Protein AF-A0A1I4AYA2-F1 (afdb_monomer_lite)

Sequence (158 aa):
MMLMQFDNVRLIIKPHTRDYLQKPHKSILKQLCSPRFEVADDSAHSGALIAKADVIIDIATSVAFEAVKRGIPVLSADYLHAGYSTIAHYVPETAMRCRDDIYHAVCSFTKNRYQQFYNAQHRAEFNRHMLDVPDGYVLERYVSLLAAEVQDKKQLAA

pLDDT: mean 88.14, std 11.56, range [52.28, 98.38]

Foldseek 3Di:
DQLVVQPPAADEAEDDLDCVVCVVVVVVLVVPPDPSYYYDDPPDDLLNVLVPDLEAEDAQDPSCLVNLVVQRHYQHAPCVDPDDHPLCVLWVLNYDNDPVSVSVVSVVCSVPSPDRRTDPRSSVVSCPPPPQVVHVCPVVVVVVVVVVVVVVVVVVVD

InterPro domains:
  IPR043148 CDP-glycerol glycerophosphotransferase, C-terminal domain [G3DSA:3.40.50.12580] (2-129)

Radius of gyration: 19.99 Å; chains: 1; bounding box: 56×38×55 Å

Structure (mmCIF, N/CA/C/O backbone):
data_AF-A0A1I4AYA2-F1
#
_entry.id   AF-A0A1I4AYA2-F1
#
loop_
_atom_site.group_PDB
_atom_site.id
_atom_site.type_symbol
_atom_site.label_atom_id
_atom_site.label_alt_id
_atom_site.label_comp_id
_atom_site.label_asym_id
_atom_site.label_entity_id
_atom_site.label_seq_id
_atom_site.pdbx_PDB_ins_code
_atom_site.Cartn_x
_atom_site.Cartn_y
_atom_site.Cartn_z
_atom_site.occupancy
_atom_site.B_iso_or_equiv
_atom_site.auth_seq_id
_atom_site.auth_comp_id
_atom_site.auth_asym_id
_atom_site.auth_atom_id
_atom_site.pdbx_PDB_model_num
ATOM 1 N N . MET A 1 1 ? -8.965 6.653 20.102 1.00 62.62 1 MET A N 1
ATOM 2 C CA . MET A 1 1 ? -7.905 6.092 19.233 1.00 62.62 1 MET A CA 1
ATOM 3 C C . MET A 1 1 ? -8.351 4.701 18.773 1.00 62.62 1 MET A C 1
ATOM 5 O O . MET A 1 1 ? -8.141 3.725 19.475 1.00 62.62 1 MET A O 1
ATOM 9 N N . MET A 1 2 ? -9.079 4.618 17.654 1.00 82.56 2 MET A N 1
ATOM 10 C CA . MET A 1 2 ? -9.889 3.441 17.294 1.00 82.56 2 MET A CA 1
ATOM 11 C C . MET A 1 2 ? -9.066 2.191 16.952 1.00 82.56 2 MET A C 1
ATOM 13 O O . MET A 1 2 ? -9.400 1.112 17.411 1.00 82.56 2 MET A O 1
ATOM 17 N N . LEU A 1 3 ? -7.971 2.310 16.201 1.00 86.12 3 LEU A N 1
ATOM 18 C CA . LEU A 1 3 ? -7.156 1.141 15.827 1.00 86.12 3 LEU A CA 1
ATOM 19 C C . LEU A 1 3 ? -6.337 0.569 16.988 1.00 86.12 3 LEU A C 1
ATOM 21 O O . LEU A 1 3 ? -5.765 -0.506 16.876 1.00 86.12 3 LEU A O 1
ATOM 25 N N . MET A 1 4 ? -6.283 1.276 18.115 1.00 85.31 4 MET A N 1
ATOM 26 C CA . MET A 1 4 ? -5.382 0.935 19.218 1.00 85.31 4 MET A CA 1
ATOM 27 C C . MET A 1 4 ? -6.031 0.130 20.328 1.00 85.31 4 MET A C 1
ATOM 29 O O . MET A 1 4 ? -5.349 -0.267 21.270 1.00 85.31 4 MET A O 1
ATOM 33 N N . GLN A 1 5 ? -7.318 -0.172 20.157 1.00 88.69 5 GLN A N 1
ATOM 34 C CA . GLN A 1 5 ? -8.027 -1.186 20.928 1.00 88.69 5 GLN A CA 1
ATOM 35 C C . GLN A 1 5 ? -7.606 -2.617 20.553 1.00 88.69 5 GLN A C 1
ATOM 37 O O . GLN A 1 5 ? -7.880 -3.542 21.306 1.00 88.69 5 GLN A O 1
ATOM 42 N N . PHE A 1 6 ? -6.964 -2.815 19.395 1.00 91.69 6 PHE A N 1
ATOM 43 C CA . PHE A 1 6 ? -6.454 -4.123 18.997 1.00 91.69 6 PHE A CA 1
ATOM 44 C C . PHE A 1 6 ? -5.076 -4.343 19.604 1.00 91.69 6 PHE A C 1
ATOM 46 O O . PHE A 1 6 ? -4.124 -3.625 19.283 1.00 91.69 6 PHE A O 1
ATOM 53 N N . ASP A 1 7 ? -4.958 -5.342 20.478 1.00 89.88 7 ASP A N 1
ATOM 54 C CA . ASP A 1 7 ? -3.729 -5.503 21.246 1.00 89.88 7 ASP A CA 1
ATOM 55 C C . ASP A 1 7 ? -2.524 -5.971 20.430 1.00 89.88 7 ASP A C 1
ATOM 57 O O . ASP A 1 7 ? -1.378 -5.685 20.780 1.00 89.88 7 ASP A O 1
ATOM 61 N N . ASN A 1 8 ? -2.805 -6.627 19.309 1.00 91.12 8 ASN A N 1
ATOM 62 C CA . ASN A 1 8 ? -1.848 -7.150 18.347 1.00 91.12 8 ASN A CA 1
ATOM 63 C C . ASN A 1 8 ? -1.576 -6.203 17.164 1.00 91.12 8 ASN A C 1
ATOM 65 O O . ASN A 1 8 ? -0.942 -6.619 16.198 1.00 91.12 8 ASN A O 1
ATOM 69 N N . VAL A 1 9 ? -2.036 -4.947 17.215 1.00 94.00 9 VAL A N 1
ATOM 70 C CA . VAL A 1 9 ? -1.795 -3.956 16.155 1.00 94.00 9 VAL A CA 1
ATOM 71 C C . VAL A 1 9 ? -0.760 -2.937 16.609 1.00 94.00 9 VAL A C 1
ATOM 73 O O . VAL A 1 9 ? -0.924 -2.289 17.643 1.00 94.00 9 VAL A O 1
ATOM 76 N N . ARG A 1 10 ? 0.278 -2.746 15.790 1.00 94.12 10 ARG A N 1
ATOM 77 C CA . ARG A 1 10 ? 1.207 -1.614 15.878 1.00 94.12 10 ARG A CA 1
ATOM 78 C C . ARG A 1 10 ? 0.903 -0.631 14.752 1.00 94.12 10 ARG A C 1
ATOM 80 O O . ARG A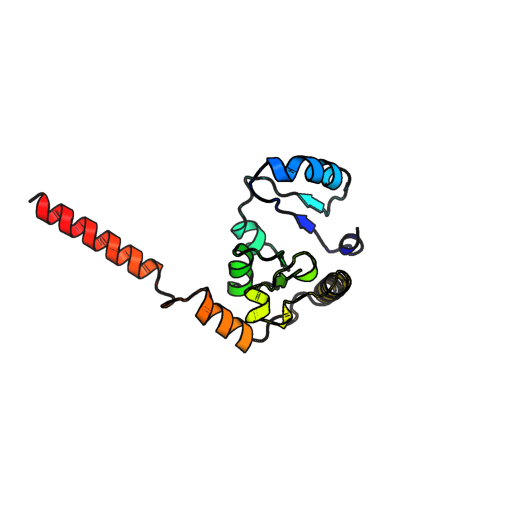 1 10 ? 0.881 -1.019 13.589 1.00 94.12 10 ARG A O 1
ATOM 87 N N . LEU A 1 11 ? 0.683 0.634 15.096 1.00 93.31 11 LEU A N 1
ATOM 88 C CA . LEU A 1 11 ? 0.416 1.714 14.151 1.00 93.31 11 LEU A CA 1
ATOM 89 C C . LEU A 1 11 ? 1.665 2.578 13.978 1.00 93.31 11 LEU A C 1
ATOM 91 O O . LEU A 1 11 ? 2.144 3.177 14.940 1.00 93.31 11 LEU A O 1
ATOM 95 N N . ILE A 1 12 ? 2.149 2.677 12.741 1.00 92.69 12 ILE A N 1
ATOM 96 C CA . ILE A 1 12 ? 3.250 3.565 12.363 1.00 92.69 12 ILE A CA 1
ATOM 97 C C . ILE A 1 12 ? 2.696 4.635 11.423 1.00 92.69 12 ILE A C 1
ATOM 99 O O . ILE A 1 12 ? 2.147 4.313 10.372 1.00 92.69 12 ILE A O 1
ATOM 103 N N . ILE A 1 13 ? 2.844 5.909 11.787 1.00 89.94 13 ILE A N 1
ATOM 104 C CA . ILE A 1 13 ? 2.497 7.043 10.924 1.00 89.94 13 ILE A CA 1
ATOM 105 C C . ILE A 1 13 ? 3.779 7.607 10.327 1.00 89.94 13 ILE A C 1
ATOM 107 O O . ILE A 1 13 ? 4.646 8.079 11.060 1.00 89.94 13 ILE A O 1
ATOM 111 N N . LYS A 1 14 ? 3.883 7.620 8.995 1.00 87.94 14 LYS A N 1
ATOM 112 C CA . LYS A 1 14 ? 4.931 8.367 8.296 1.00 87.94 14 LYS A CA 1
ATOM 113 C C . LYS A 1 14 ? 4.396 9.749 7.895 1.00 87.94 14 LYS A C 1
ATOM 115 O O . LYS A 1 14 ? 3.522 9.815 7.032 1.00 87.94 14 LYS A O 1
ATOM 120 N N . PRO A 1 15 ? 4.879 10.848 8.498 1.00 80.75 15 PRO A N 1
ATOM 121 C CA . PRO A 1 15 ? 4.441 12.188 8.126 1.00 80.75 15 PRO A CA 1
ATOM 122 C C . PRO A 1 15 ? 4.951 12.580 6.730 1.00 80.75 15 PRO A C 1
ATOM 124 O O . PRO A 1 15 ? 5.949 12.057 6.233 1.00 80.75 15 PRO A O 1
ATOM 127 N N . HIS A 1 16 ? 4.270 13.540 6.102 1.00 75.81 16 HIS A N 1
ATOM 128 C CA . HIS A 1 16 ? 4.717 14.138 4.843 1.00 75.81 16 HIS A CA 1
ATOM 129 C C . HIS A 1 16 ? 6.070 14.833 5.040 1.00 75.81 16 HIS A C 1
ATOM 131 O O . HIS A 1 16 ? 6.221 15.582 5.997 1.00 75.81 16 HIS A O 1
ATOM 137 N N . THR A 1 17 ? 7.011 14.700 4.104 1.00 66.81 17 THR A N 1
ATOM 138 C CA . THR A 1 17 ? 8.408 15.200 4.168 1.00 66.81 17 THR A CA 1
ATOM 139 C C . THR A 1 17 ? 8.586 16.725 4.293 1.00 66.81 17 THR A C 1
ATOM 141 O O . THR A 1 17 ? 9.704 17.223 4.237 1.00 66.81 17 THR A O 1
ATOM 144 N N . ARG A 1 18 ? 7.502 17.502 4.429 1.00 65.94 18 ARG A N 1
ATOM 145 C CA . ARG A 1 18 ? 7.537 18.971 4.509 1.00 65.94 18 ARG A CA 1
ATOM 146 C C . ARG A 1 18 ? 7.165 19.429 5.917 1.00 65.94 18 ARG A C 1
ATOM 148 O O . ARG A 1 18 ? 5.994 19.406 6.293 1.00 65.94 18 ARG A O 1
ATOM 155 N N . ASP A 1 19 ? 8.164 19.893 6.660 1.00 58.78 19 ASP A N 1
ATOM 156 C CA . ASP A 1 19 ? 8.103 20.213 8.095 1.00 58.78 19 ASP A CA 1
ATOM 157 C C . ASP A 1 19 ? 7.006 21.199 8.528 1.00 58.78 19 ASP A C 1
ATOM 159 O O . ASP A 1 19 ? 6.486 21.101 9.643 1.00 58.78 19 ASP A O 1
ATOM 163 N N . TYR A 1 20 ? 6.617 22.155 7.677 1.00 54.50 20 TYR A N 1
ATOM 164 C CA . TYR A 1 20 ? 5.631 23.180 8.051 1.00 54.50 20 TYR A CA 1
ATOM 165 C C . TYR A 1 20 ? 4.212 22.619 8.233 1.00 54.50 20 TYR A C 1
ATOM 167 O O . TYR A 1 20 ? 3.434 23.178 9.001 1.00 54.50 20 TYR A O 1
ATOM 175 N N . LEU A 1 21 ? 3.898 21.482 7.602 1.00 52.28 21 LEU A N 1
ATOM 176 C CA . LEU A 1 21 ? 2.641 20.751 7.801 1.00 52.28 21 LEU A CA 1
ATOM 177 C C . LEU A 1 21 ? 2.699 19.807 9.013 1.00 52.28 21 LEU A C 1
ATOM 179 O O . LEU A 1 21 ? 1.687 19.224 9.380 1.00 52.28 21 LEU A O 1
ATOM 183 N N . GLN A 1 22 ? 3.863 19.639 9.652 1.00 58.06 22 GLN A N 1
ATOM 184 C CA . GLN A 1 22 ? 4.057 18.646 10.712 1.00 58.06 22 GLN A CA 1
ATOM 185 C C . GLN A 1 22 ? 3.916 19.212 12.134 1.00 58.06 22 GLN A C 1
ATOM 187 O O . GLN A 1 22 ? 3.557 18.470 13.049 1.00 58.06 22 GLN A O 1
ATOM 192 N N . LYS A 1 23 ? 4.201 20.504 12.361 1.00 57.38 23 LYS A N 1
ATOM 193 C CA . LYS A 1 23 ? 4.313 21.083 13.720 1.00 57.38 23 LYS A CA 1
ATOM 194 C C . LYS A 1 23 ? 3.057 20.920 14.601 1.00 57.38 23 LYS A C 1
ATOM 196 O O . LYS A 1 23 ? 3.214 20.415 15.714 1.00 57.38 23 LYS A O 1
ATOM 201 N N . PRO A 1 24 ? 1.836 21.278 14.155 1.00 56.47 24 PRO A N 1
ATOM 202 C CA . PRO A 1 24 ? 0.632 21.107 14.975 1.00 56.47 24 PRO A CA 1
ATOM 203 C C . PRO A 1 24 ? 0.191 19.639 15.112 1.00 56.47 24 PRO A C 1
ATOM 205 O O . PRO A 1 24 ? -0.462 19.281 16.086 1.00 56.47 24 PRO A O 1
ATOM 208 N N . HIS A 1 25 ? 0.581 18.761 14.184 1.00 63.16 25 HIS A N 1
ATOM 209 C CA . HIS A 1 25 ? 0.223 17.341 14.233 1.00 63.16 25 HIS A CA 1
ATOM 210 C C . HIS A 1 25 ? 1.171 16.534 15.125 1.00 63.16 25 HIS A C 1
ATOM 212 O O . HIS A 1 25 ? 0.722 15.669 15.872 1.00 63.16 25 HIS A O 1
ATOM 218 N N . LYS A 1 26 ? 2.474 16.848 15.134 1.00 64.06 26 LYS A N 1
ATOM 219 C CA . LYS A 1 26 ? 3.457 16.180 16.001 1.00 64.06 26 LYS A CA 1
ATOM 220 C C . LYS A 1 26 ? 3.132 16.359 17.489 1.00 64.06 26 LYS A C 1
ATOM 222 O O . LYS A 1 26 ? 3.389 15.438 18.252 1.00 64.06 26 LYS A O 1
ATOM 227 N N . SER A 1 27 ? 2.566 17.489 17.923 1.00 65.31 27 SER A N 1
ATOM 228 C CA . SER A 1 27 ? 2.179 17.689 19.332 1.00 65.31 27 SER A CA 1
ATOM 229 C C . SER A 1 27 ? 0.990 16.816 19.742 1.00 65.31 27 SER A C 1
ATOM 231 O O . SER A 1 27 ? 1.053 16.181 20.791 1.00 65.31 27 SER A O 1
ATOM 233 N N . ILE A 1 28 ? -0.043 16.717 18.899 1.00 70.75 28 ILE A N 1
ATOM 234 C CA . ILE A 1 28 ? -1.209 15.846 19.126 1.00 70.75 28 ILE A CA 1
ATOM 235 C C . ILE A 1 28 ? -0.783 14.374 19.114 1.00 70.75 28 ILE A C 1
ATOM 237 O O . ILE A 1 28 ? -1.169 13.604 19.988 1.00 70.75 28 ILE A O 1
ATOM 241 N N . LEU A 1 29 ? 0.063 13.979 18.160 1.00 70.94 29 LEU A N 1
ATOM 242 C CA . LEU A 1 29 ? 0.551 12.603 18.071 1.00 70.94 29 LEU A CA 1
ATOM 243 C C . LEU A 1 29 ? 1.497 12.245 19.229 1.00 70.94 29 LEU A C 1
ATOM 245 O O . LEU A 1 29 ? 1.474 11.111 19.688 1.00 70.94 29 LEU A O 1
ATOM 249 N N . LYS A 1 30 ? 2.271 13.199 19.767 1.00 66.19 30 LYS A N 1
ATOM 250 C CA . LYS A 1 30 ? 3.100 12.990 20.972 1.00 66.19 30 LYS A CA 1
ATOM 251 C C . LYS A 1 30 ? 2.286 12.746 22.244 1.00 66.19 30 LYS A C 1
ATOM 253 O O . LYS A 1 30 ? 2.817 12.157 23.176 1.00 66.19 30 LYS A O 1
ATOM 258 N N . GLN A 1 31 ? 1.025 13.181 22.297 1.00 70.00 31 GLN A N 1
ATOM 259 C CA . GLN A 1 31 ? 0.131 12.874 23.423 1.00 70.00 31 GLN A CA 1
ATOM 260 C C . GLN A 1 31 ? -0.339 11.411 23.406 1.00 70.00 31 GLN A C 1
ATOM 262 O O . GLN A 1 31 ? -0.846 10.912 24.410 1.00 70.00 31 GLN A O 1
ATOM 267 N N . LEU A 1 32 ? -0.162 10.701 22.286 1.00 74.12 32 LEU A N 1
ATOM 268 C CA . LEU A 1 32 ? -0.460 9.278 22.175 1.00 74.12 32 LEU A CA 1
ATOM 269 C C . LEU A 1 32 ? 0.697 8.466 22.776 1.00 74.12 32 LEU A C 1
ATOM 271 O O . LEU A 1 32 ? 1.569 7.965 22.071 1.00 74.12 32 LEU A O 1
ATOM 275 N N . CYS A 1 33 ? 0.701 8.328 24.101 1.00 68.25 33 CYS A N 1
ATOM 276 C CA . CYS A 1 33 ? 1.659 7.493 24.824 1.00 68.25 33 CYS A CA 1
ATOM 277 C C . CYS A 1 33 ? 1.243 6.014 24.754 1.00 68.25 33 CYS A C 1
ATOM 279 O O . CYS A 1 33 ? 0.620 5.490 25.676 1.00 68.25 33 CYS A O 1
ATOM 281 N N . SER A 1 34 ? 1.568 5.334 23.654 1.00 83.44 34 SER A N 1
ATOM 282 C CA . SER A 1 34 ? 1.400 3.881 23.526 1.00 83.44 34 SER A CA 1
ATOM 283 C C . SER A 1 34 ? 2.657 3.248 22.931 1.00 83.44 34 SER A C 1
ATOM 285 O O . SER A 1 34 ? 3.135 3.738 21.911 1.00 83.44 34 SER A O 1
ATOM 287 N N . PRO A 1 35 ? 3.163 2.124 23.476 1.00 86.00 35 PRO A N 1
ATOM 288 C CA . PRO A 1 35 ? 4.292 1.401 22.879 1.00 86.00 35 PRO A CA 1
ATOM 289 C C . PRO A 1 35 ? 3.955 0.792 21.508 1.00 86.00 35 PRO A C 1
ATOM 291 O O . PRO A 1 35 ? 4.842 0.341 20.789 1.00 86.00 35 PRO A O 1
ATOM 294 N N . ARG A 1 36 ? 2.669 0.763 21.138 1.00 90.50 36 ARG A N 1
ATOM 295 C CA . ARG A 1 36 ? 2.178 0.265 19.850 1.00 90.50 36 ARG A CA 1
ATOM 296 C C . ARG A 1 36 ? 1.945 1.379 18.830 1.00 90.50 36 ARG A C 1
ATOM 298 O O . ARG A 1 36 ? 1.436 1.106 17.748 1.00 90.50 36 ARG A O 1
ATOM 305 N N . PHE A 1 37 ? 2.285 2.616 19.171 1.00 89.50 37 PHE A N 1
ATOM 306 C CA . PHE A 1 37 ? 2.159 3.768 18.296 1.00 89.50 37 PHE A CA 1
ATOM 307 C C . PHE A 1 37 ? 3.526 4.400 18.064 1.00 89.50 37 PHE A C 1
ATOM 309 O O . PHE A 1 37 ? 4.281 4.637 19.002 1.00 89.50 37 PHE A O 1
ATOM 316 N N . GLU A 1 38 ? 3.828 4.698 16.809 1.00 87.94 38 GLU A N 1
ATOM 317 C CA . GLU A 1 38 ? 5.075 5.339 16.421 1.00 87.94 38 GLU A CA 1
ATOM 318 C C . GLU A 1 38 ? 4.818 6.353 15.309 1.00 87.94 38 GLU A C 1
ATOM 320 O O . GLU A 1 38 ? 4.057 6.102 14.373 1.00 87.94 38 GLU A O 1
ATOM 325 N N . VAL A 1 39 ? 5.488 7.499 15.392 1.00 86.94 39 VAL A N 1
ATOM 326 C CA . VAL A 1 39 ? 5.629 8.412 14.258 1.00 86.94 39 VAL A CA 1
ATOM 327 C C . VAL A 1 39 ? 7.020 8.189 13.692 1.00 86.94 39 VAL A C 1
ATOM 329 O O . VAL A 1 39 ? 8.003 8.477 14.373 1.00 86.94 39 VAL A O 1
ATOM 332 N N . ALA A 1 40 ? 7.092 7.660 12.473 1.00 87.88 40 ALA A N 1
ATOM 333 C CA . ALA A 1 40 ? 8.361 7.416 11.807 1.00 87.88 40 ALA A CA 1
ATOM 334 C C . ALA A 1 40 ? 9.100 8.743 11.591 1.00 87.88 40 ALA A C 1
ATOM 336 O O . ALA A 1 40 ? 8.489 9.754 11.227 1.00 87.88 40 ALA A O 1
ATOM 337 N N . ASP A 1 41 ? 10.410 8.731 11.813 1.00 82.81 41 ASP A N 1
ATOM 338 C CA . ASP A 1 41 ? 11.258 9.886 11.546 1.00 82.81 41 ASP A CA 1
ATOM 339 C C . ASP A 1 41 ? 11.499 10.094 10.037 1.00 82.81 41 ASP A C 1
ATOM 341 O O . ASP A 1 41 ? 11.078 9.305 9.179 1.00 82.81 41 ASP A O 1
ATOM 345 N N . ASP A 1 42 ? 12.175 11.193 9.703 1.00 80.06 42 ASP A N 1
ATOM 346 C CA . ASP A 1 42 ? 12.461 11.551 8.313 1.00 80.06 42 ASP A CA 1
ATOM 347 C C . ASP A 1 42 ? 13.512 10.630 7.662 1.00 80.06 42 ASP A C 1
ATOM 349 O O . ASP A 1 42 ? 13.566 10.541 6.435 1.00 80.06 42 ASP A O 1
ATOM 353 N N . SER A 1 43 ? 14.298 9.892 8.458 1.00 84.38 43 SER A N 1
ATOM 354 C CA . SER A 1 43 ? 15.290 8.924 7.971 1.00 84.38 43 SER A CA 1
ATOM 355 C C . SER A 1 43 ? 14.669 7.582 7.563 1.00 84.38 43 SER A C 1
ATOM 357 O O . SER A 1 43 ? 15.228 6.850 6.745 1.00 84.38 43 SER A O 1
ATOM 359 N N . ALA A 1 44 ? 13.477 7.260 8.072 1.00 86.69 44 ALA A N 1
ATOM 360 C CA . ALA A 1 44 ? 12.774 6.032 7.735 1.00 86.69 44 ALA A CA 1
ATOM 361 C C . ALA A 1 44 ? 12.288 6.041 6.274 1.00 86.69 44 ALA A C 1
ATOM 363 O O . ALA A 1 44 ? 11.344 6.744 5.914 1.00 86.69 44 ALA A O 1
ATOM 364 N N . HIS A 1 45 ? 12.870 5.219 5.404 1.00 89.75 45 HIS A N 1
ATOM 365 C CA . HIS A 1 45 ? 12.439 5.131 4.005 1.00 89.75 45 HIS A CA 1
ATOM 366 C C . HIS A 1 45 ? 11.076 4.433 3.855 1.00 89.75 45 HIS A C 1
ATOM 368 O O . HIS A 1 45 ? 10.866 3.343 4.391 1.00 89.75 45 HIS A O 1
ATOM 374 N N . SER A 1 46 ? 10.165 5.009 3.058 1.00 90.12 46 SER A N 1
ATOM 375 C CA . SER A 1 46 ? 8.815 4.454 2.852 1.00 90.12 46 SER A CA 1
ATOM 376 C C . SER A 1 46 ? 8.837 3.011 2.349 1.00 90.12 46 SER A C 1
ATOM 378 O O . SER A 1 46 ? 8.076 2.189 2.843 1.00 90.12 46 SER A O 1
ATOM 380 N N . GLY A 1 47 ? 9.745 2.675 1.425 1.00 91.75 47 GLY A N 1
ATOM 381 C CA . GLY A 1 47 ? 9.874 1.308 0.911 1.00 91.75 47 GLY A CA 1
ATOM 382 C C . GLY A 1 47 ? 10.247 0.286 1.991 1.00 91.75 47 GLY A C 1
ATOM 383 O O . GLY A 1 47 ? 9.754 -0.839 1.966 1.00 91.75 47 GLY A O 1
ATOM 384 N N . ALA A 1 48 ? 11.060 0.682 2.977 1.00 92.56 48 ALA A N 1
ATOM 385 C CA . ALA A 1 48 ? 11.423 -0.178 4.101 1.00 92.56 48 ALA A CA 1
ATOM 386 C C . ALA A 1 48 ? 10.262 -0.354 5.093 1.00 92.56 48 ALA A C 1
ATOM 388 O O . ALA A 1 48 ? 10.087 -1.444 5.633 1.00 92.56 48 ALA A O 1
ATOM 389 N N . LEU A 1 49 ? 9.460 0.694 5.314 1.00 94.69 49 LEU A N 1
ATOM 390 C CA . LEU A 1 49 ? 8.244 0.604 6.128 1.00 94.69 49 LEU A CA 1
ATOM 391 C C . LEU A 1 49 ? 7.187 -0.273 5.452 1.00 94.69 49 LEU A C 1
ATOM 393 O O . LEU A 1 49 ? 6.644 -1.161 6.099 1.00 94.69 49 LEU A O 1
ATOM 397 N N . ILE A 1 50 ? 6.967 -0.088 4.147 1.00 95.56 50 ILE A N 1
ATOM 398 C CA . ILE A 1 50 ? 6.058 -0.920 3.350 1.00 95.56 50 ILE A CA 1
ATOM 399 C C . ILE A 1 50 ? 6.486 -2.384 3.420 1.00 95.56 50 ILE A C 1
ATOM 401 O O . ILE A 1 50 ? 5.660 -3.235 3.709 1.00 95.56 50 ILE A O 1
ATOM 405 N N . ALA A 1 51 ? 7.776 -2.690 3.247 1.00 93.75 51 ALA A N 1
ATOM 406 C CA . ALA A 1 51 ? 8.283 -4.064 3.308 1.00 93.75 51 ALA A CA 1
ATOM 407 C C . ALA A 1 51 ? 7.992 -4.792 4.634 1.00 93.75 51 ALA A C 1
ATOM 409 O O . ALA A 1 51 ? 7.979 -6.019 4.659 1.00 93.75 51 ALA A O 1
ATOM 410 N N . LYS A 1 52 ? 7.811 -4.044 5.728 1.00 94.00 52 LYS A N 1
ATOM 411 C CA . LYS A 1 52 ? 7.551 -4.579 7.070 1.00 94.00 52 LYS A CA 1
ATOM 412 C C . LYS A 1 52 ? 6.070 -4.549 7.453 1.00 94.00 52 LYS A C 1
ATOM 414 O O . LYS A 1 52 ? 5.731 -5.056 8.516 1.00 94.00 52 LYS A O 1
ATOM 419 N N . ALA A 1 53 ? 5.218 -3.914 6.652 1.00 95.38 53 ALA A N 1
ATOM 420 C CA . ALA A 1 53 ? 3.813 -3.724 6.974 1.00 95.38 53 ALA A CA 1
ATOM 421 C C . ALA A 1 53 ? 2.980 -4.945 6.565 1.00 95.38 53 ALA A C 1
ATOM 423 O O . ALA A 1 53 ? 3.126 -5.455 5.457 1.00 95.38 53 ALA A O 1
ATOM 424 N N . ASP A 1 54 ? 2.055 -5.362 7.433 1.00 95.69 54 ASP A N 1
ATOM 425 C CA . ASP A 1 54 ? 1.019 -6.335 7.067 1.00 95.69 54 ASP A CA 1
ATOM 426 C C . ASP A 1 54 ? -0.149 -5.665 6.311 1.00 95.69 54 ASP A C 1
ATOM 428 O O . ASP A 1 54 ? -0.796 -6.306 5.491 1.00 95.69 54 ASP A O 1
ATOM 432 N N . VAL A 1 55 ? -0.423 -4.379 6.575 1.00 96.75 55 VAL A N 1
ATOM 433 C CA . VAL A 1 55 ? -1.489 -3.575 5.944 1.00 96.75 55 VAL A CA 1
ATOM 434 C C . VAL A 1 55 ? -1.037 -2.114 5.852 1.00 96.75 55 VAL A C 1
ATOM 436 O O . VAL A 1 55 ? -0.400 -1.600 6.772 1.00 96.75 55 VAL A O 1
ATOM 439 N N . ILE A 1 56 ? -1.399 -1.427 4.769 1.00 96.88 56 ILE A N 1
ATOM 440 C CA . ILE A 1 56 ? -1.162 0.005 4.554 1.00 96.88 56 ILE A CA 1
ATOM 441 C C . ILE A 1 56 ? -2.494 0.755 4.570 1.00 96.88 56 ILE A C 1
ATOM 443 O O . ILE A 1 56 ? -3.454 0.319 3.946 1.00 96.88 56 ILE A O 1
ATOM 447 N N . ILE A 1 57 ? -2.544 1.904 5.245 1.00 96.06 57 ILE A N 1
ATOM 448 C CA . ILE A 1 57 ? -3.627 2.885 5.093 1.00 96.06 57 ILE A CA 1
ATOM 449 C C . ILE A 1 57 ? -3.062 4.042 4.275 1.00 96.06 57 ILE A C 1
ATOM 451 O O . ILE A 1 57 ? -2.057 4.634 4.671 1.00 96.06 57 ILE A O 1
ATOM 455 N N . ASP A 1 58 ? -3.689 4.339 3.143 1.00 94.38 58 ASP A N 1
ATOM 456 C CA . ASP A 1 58 ? -3.244 5.374 2.209 1.00 94.38 58 ASP A CA 1
ATOM 457 C C . ASP A 1 58 ? -4.244 6.532 2.129 1.00 94.38 58 ASP A C 1
ATOM 459 O O . ASP A 1 58 ? -5.446 6.337 2.285 1.00 94.38 58 ASP A O 1
ATOM 463 N N . ILE A 1 59 ? -3.738 7.737 1.860 1.00 91.88 59 ILE A N 1
ATOM 464 C CA . ILE A 1 59 ? -4.537 8.936 1.581 1.00 91.88 59 ILE A CA 1
ATOM 465 C C . ILE A 1 59 ? -4.066 9.498 0.231 1.00 91.88 59 ILE A C 1
ATOM 467 O O . ILE A 1 59 ? -3.324 10.479 0.181 1.00 91.88 59 ILE A O 1
ATOM 471 N N . ALA A 1 60 ? -4.455 8.821 -0.853 1.00 88.06 60 ALA A N 1
ATOM 472 C CA . ALA A 1 60 ? -4.132 9.148 -2.246 1.00 88.06 60 ALA A CA 1
ATOM 473 C C . ALA A 1 60 ? -2.650 9.462 -2.517 1.00 88.06 60 ALA A C 1
ATOM 475 O O . ALA A 1 60 ? -2.319 10.456 -3.172 1.00 88.06 60 ALA A O 1
ATOM 476 N N . THR A 1 61 ? -1.741 8.604 -2.049 1.00 90.06 61 THR A N 1
ATOM 477 C CA . THR A 1 61 ? -0.305 8.763 -2.306 1.00 90.06 61 THR A CA 1
ATOM 478 C C . THR A 1 61 ? 0.229 7.691 -3.252 1.00 90.06 61 THR A C 1
ATOM 480 O O . THR A 1 61 ? -0.072 6.504 -3.139 1.00 90.06 61 THR A O 1
ATOM 483 N N . SER A 1 62 ? 1.096 8.087 -4.188 1.00 92.88 62 SER A N 1
ATOM 484 C CA . SER A 1 62 ? 1.691 7.148 -5.151 1.00 92.88 62 SER A CA 1
ATOM 485 C C . SER A 1 62 ? 2.632 6.131 -4.502 1.00 92.88 62 SER A C 1
ATOM 487 O O . SER A 1 62 ? 2.890 5.077 -5.076 1.00 92.88 62 SER A O 1
ATOM 489 N N . VAL A 1 63 ? 3.124 6.389 -3.285 1.00 92.56 63 VAL A N 1
ATOM 490 C CA . VAL A 1 63 ? 3.997 5.440 -2.582 1.00 92.56 63 VAL A CA 1
ATOM 491 C C . VAL A 1 63 ? 3.271 4.138 -2.227 1.00 92.56 63 VAL A C 1
ATOM 493 O O . VAL A 1 63 ? 3.908 3.089 -2.155 1.00 92.56 63 VAL A O 1
ATOM 496 N N . ALA A 1 64 ? 1.940 4.170 -2.085 1.00 95.12 64 ALA A N 1
ATOM 497 C CA . ALA A 1 64 ? 1.128 2.977 -1.866 1.00 95.12 64 ALA A CA 1
ATOM 498 C C . ALA A 1 64 ? 1.081 2.045 -3.093 1.00 95.12 64 ALA A C 1
ATOM 500 O O . ALA A 1 64 ? 0.750 0.869 -2.949 1.00 95.12 64 ALA A O 1
ATOM 501 N N . PHE A 1 65 ? 1.487 2.506 -4.283 1.00 96.88 65 PHE A N 1
ATOM 502 C CA . PHE A 1 65 ? 1.530 1.660 -5.480 1.00 96.88 65 PHE A CA 1
ATOM 503 C C . PHE A 1 65 ? 2.522 0.499 -5.309 1.00 96.88 65 PHE A C 1
ATOM 505 O O . PHE A 1 65 ? 2.263 -0.615 -5.760 1.00 96.88 65 PHE A O 1
ATOM 512 N N . GLU A 1 66 ? 3.623 0.727 -4.586 1.00 95.88 66 GLU A N 1
ATOM 513 C CA . GLU A 1 66 ? 4.602 -0.315 -4.257 1.00 95.88 66 GLU A CA 1
ATOM 514 C C . GLU A 1 66 ? 3.995 -1.405 -3.359 1.00 95.88 66 GLU A C 1
ATOM 516 O O . GLU A 1 66 ? 4.301 -2.588 -3.512 1.00 95.88 66 GLU A O 1
ATOM 521 N N . ALA A 1 67 ? 3.093 -1.033 -2.445 1.00 96.75 67 ALA A N 1
ATOM 522 C CA . ALA A 1 67 ? 2.384 -1.994 -1.605 1.00 96.75 67 ALA A CA 1
ATOM 523 C C . ALA A 1 67 ? 1.458 -2.884 -2.451 1.00 96.75 67 ALA A C 1
ATOM 525 O O . ALA A 1 67 ? 1.509 -4.111 -2.324 1.00 96.75 67 ALA A O 1
ATOM 526 N N . VAL A 1 68 ? 0.712 -2.292 -3.393 1.00 97.25 68 VAL A N 1
ATOM 527 C CA . VAL A 1 68 ? -0.108 -3.045 -4.360 1.00 97.25 68 VAL A CA 1
ATOM 528 C C . VAL A 1 68 ? 0.768 -3.982 -5.197 1.00 97.25 68 VAL A C 1
ATOM 530 O O . VAL A 1 68 ? 0.460 -5.175 -5.302 1.00 97.25 68 VAL A O 1
ATOM 533 N N . LYS A 1 69 ? 1.916 -3.505 -5.707 1.00 95.25 69 LYS A N 1
ATOM 534 C CA . LYS A 1 69 ? 2.873 -4.335 -6.461 1.00 95.25 69 LYS A CA 1
ATOM 535 C C . LYS A 1 69 ? 3.308 -5.557 -5.663 1.00 95.25 69 LYS A C 1
ATOM 537 O O . LYS A 1 69 ? 3.333 -6.661 -6.201 1.00 95.25 69 LYS A O 1
ATOM 542 N N . ARG A 1 70 ? 3.583 -5.393 -4.369 1.00 95.12 70 ARG A N 1
ATOM 543 C CA . ARG A 1 70 ? 4.012 -6.471 -3.460 1.00 95.12 70 ARG A CA 1
ATOM 544 C C . ARG A 1 70 ? 2.878 -7.362 -2.957 1.00 95.12 70 ARG A C 1
ATOM 546 O O . ARG A 1 70 ? 3.151 -8.382 -2.337 1.00 95.12 70 ARG A O 1
ATOM 553 N N . GLY A 1 71 ? 1.623 -7.010 -3.232 1.00 95.75 71 GLY A N 1
ATOM 554 C CA . GLY A 1 71 ? 0.464 -7.744 -2.725 1.00 95.75 71 GLY A CA 1
ATOM 555 C C . GLY A 1 71 ? 0.180 -7.472 -1.248 1.00 95.75 71 GLY A C 1
ATOM 556 O O . GLY A 1 71 ? -0.553 -8.232 -0.625 1.00 95.75 71 GLY A O 1
ATOM 557 N N . ILE A 1 72 ? 0.726 -6.385 -0.702 1.00 96.88 72 ILE A N 1
ATOM 558 C CA . ILE A 1 72 ? 0.425 -5.918 0.651 1.00 96.88 72 ILE A CA 1
ATOM 559 C C . ILE A 1 72 ? -0.919 -5.180 0.599 1.00 96.88 72 ILE A C 1
ATOM 561 O O . ILE A 1 72 ? -1.059 -4.279 -0.234 1.00 96.88 72 ILE A O 1
ATOM 565 N N . PRO A 1 73 ? -1.911 -5.541 1.432 1.00 97.38 73 PRO A N 1
ATOM 566 C CA . PRO A 1 73 ? -3.211 -4.881 1.478 1.00 97.38 73 PRO A CA 1
ATOM 567 C C . PRO A 1 73 ? -3.114 -3.364 1.652 1.00 97.38 73 PRO A C 1
ATOM 569 O O . PRO A 1 73 ? -2.446 -2.882 2.569 1.00 97.38 73 PRO A O 1
ATOM 572 N N . VAL A 1 74 ? -3.809 -2.620 0.793 1.00 97.75 74 VAL A N 1
ATOM 573 C CA . VAL A 1 74 ? -3.946 -1.161 0.876 1.00 97.75 74 VAL A CA 1
ATOM 574 C C . VAL A 1 74 ? -5.398 -0.817 1.180 1.00 97.75 74 VAL A C 1
ATOM 576 O O . VAL A 1 74 ? -6.306 -1.230 0.467 1.00 97.75 74 VAL A O 1
ATOM 579 N N . LEU A 1 75 ? -5.605 -0.043 2.239 1.00 97.38 75 LEU A N 1
ATOM 580 C CA . LEU A 1 75 ? -6.875 0.558 2.622 1.00 97.38 75 LEU A CA 1
ATOM 581 C C . LEU A 1 75 ? -6.830 2.032 2.204 1.00 97.38 75 LEU A C 1
ATOM 583 O O . LEU A 1 75 ? -6.248 2.866 2.901 1.00 97.38 75 LEU A O 1
ATOM 587 N N . SER A 1 76 ? -7.399 2.345 1.046 1.00 96.06 76 SER A N 1
ATOM 588 C CA . SER A 1 76 ? -7.462 3.699 0.494 1.00 96.06 76 SER A CA 1
ATOM 589 C C . SER A 1 76 ? -8.528 4.499 1.241 1.00 96.06 76 SER A C 1
ATOM 591 O O . SER A 1 76 ? -9.724 4.274 1.062 1.00 96.06 76 SER A O 1
ATOM 593 N N . ALA A 1 77 ? -8.106 5.411 2.115 1.00 95.00 77 ALA A N 1
ATOM 594 C CA . ALA A 1 77 ? -8.980 6.248 2.931 1.00 95.00 77 ALA A CA 1
ATOM 595 C C . ALA A 1 77 ? -9.518 7.450 2.136 1.00 95.00 77 ALA A C 1
ATOM 597 O O . ALA A 1 77 ? -9.386 8.601 2.560 1.00 95.00 77 ALA A O 1
ATOM 598 N N . ASP A 1 78 ? -10.140 7.175 0.988 1.00 91.44 78 ASP A N 1
ATOM 599 C CA . ASP A 1 78 ? -10.583 8.194 0.032 1.00 91.44 78 ASP A CA 1
ATOM 600 C C . ASP A 1 78 ? -11.610 9.156 0.649 1.00 91.44 78 ASP A C 1
ATOM 602 O O . ASP A 1 78 ? -11.651 10.331 0.309 1.00 91.44 78 ASP A O 1
ATOM 606 N N . TYR A 1 79 ? -12.358 8.714 1.665 1.00 93.00 79 TYR A N 1
ATOM 607 C CA . TYR A 1 79 ? -13.276 9.565 2.433 1.00 93.00 79 TYR A CA 1
ATOM 608 C C . TYR A 1 79 ? -12.605 10.725 3.198 1.00 93.00 79 TYR A C 1
ATOM 610 O O . TYR A 1 79 ? -13.301 11.593 3.728 1.00 93.00 79 TYR A O 1
ATOM 618 N N . LEU A 1 80 ? -11.271 10.746 3.302 1.00 91.75 80 LEU A N 1
ATOM 619 C CA . LEU A 1 80 ? -10.504 11.822 3.939 1.00 91.75 80 LEU A CA 1
ATOM 620 C C . LEU A 1 80 ? -10.041 12.907 2.955 1.00 91.75 80 LEU A C 1
ATOM 622 O O . LEU A 1 80 ? -9.431 13.887 3.387 1.00 91.75 80 LEU A O 1
ATOM 626 N N . HIS A 1 81 ? -10.315 12.767 1.656 1.00 87.19 81 HIS A N 1
ATOM 627 C CA . HIS A 1 81 ? -10.007 13.785 0.655 1.00 87.19 81 HIS A CA 1
ATOM 628 C C . HIS A 1 81 ? -11.084 13.858 -0.439 1.00 87.19 81 HIS A C 1
ATOM 630 O O . HIS A 1 81 ? -11.936 12.994 -0.572 1.00 87.19 81 HIS A O 1
ATOM 636 N N . ALA A 1 82 ? -11.075 14.919 -1.248 1.00 85.00 82 ALA A N 1
ATOM 637 C CA . ALA A 1 82 ? 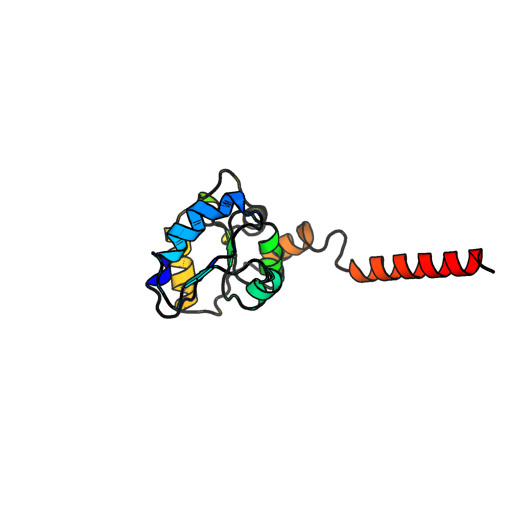-12.094 15.137 -2.286 1.00 85.00 82 ALA A CA 1
ATOM 638 C C . ALA A 1 82 ? -11.863 14.322 -3.577 1.00 85.00 82 ALA A C 1
ATOM 640 O O . ALA A 1 82 ? -12.488 14.590 -4.600 1.00 85.00 82 ALA A O 1
ATOM 641 N N . GLY A 1 83 ? -10.913 13.388 -3.565 1.00 83.50 83 GLY A N 1
ATOM 642 C CA . GLY A 1 83 ? -10.455 12.681 -4.760 1.00 83.50 83 GLY A CA 1
ATOM 643 C C . GLY A 1 83 ? -10.817 11.205 -4.711 1.00 83.50 83 GLY A C 1
ATOM 644 O O . GLY A 1 83 ? -11.030 10.650 -3.642 1.00 83.50 83 GLY A O 1
ATOM 645 N N . TYR A 1 84 ? -10.823 10.572 -5.877 1.00 86.06 84 TYR A N 1
ATOM 646 C CA . TYR A 1 84 ? -10.862 9.121 -5.995 1.00 86.06 84 TYR A CA 1
ATOM 647 C C . TYR A 1 84 ? -9.456 8.632 -6.324 1.00 86.06 84 TYR A C 1
ATOM 649 O O . TYR A 1 84 ? -8.852 9.107 -7.292 1.00 86.06 84 TYR A O 1
ATOM 657 N N . SER A 1 85 ? -8.892 7.762 -5.491 1.00 92.00 85 SER A N 1
ATOM 658 C CA . SER A 1 85 ? -7.508 7.331 -5.669 1.00 92.00 85 SER A CA 1
ATOM 659 C C . SER A 1 85 ? -7.358 6.463 -6.920 1.00 92.00 85 SER A C 1
ATOM 661 O O . SER A 1 85 ? -8.234 5.678 -7.285 1.00 92.00 85 SER A O 1
ATOM 663 N N . THR A 1 86 ? -6.204 6.567 -7.585 1.00 95.50 86 THR A N 1
ATOM 664 C CA . THR A 1 86 ? -5.889 5.703 -8.733 1.00 95.50 86 THR A CA 1
ATOM 665 C C . THR A 1 86 ? -5.930 4.225 -8.351 1.00 95.50 86 THR A C 1
ATOM 667 O O . THR A 1 86 ? -6.350 3.406 -9.159 1.00 95.50 86 THR A O 1
ATOM 670 N N . ILE A 1 87 ? -5.539 3.879 -7.119 1.00 96.31 87 ILE A N 1
ATOM 671 C CA . ILE A 1 87 ? -5.639 2.502 -6.625 1.00 96.31 87 ILE A CA 1
ATOM 672 C C . ILE A 1 87 ? -7.103 2.068 -6.604 1.00 96.31 87 ILE A C 1
ATOM 674 O O . ILE A 1 87 ? -7.420 1.071 -7.240 1.00 96.31 87 ILE A O 1
ATOM 678 N N . ALA A 1 88 ? -7.994 2.835 -5.966 1.00 94.94 88 ALA A N 1
ATOM 679 C CA . ALA A 1 88 ? -9.413 2.497 -5.897 1.00 94.94 88 ALA A CA 1
ATOM 680 C C . ALA A 1 88 ? -10.053 2.364 -7.290 1.00 94.94 88 ALA A C 1
ATOM 682 O O . ALA A 1 88 ? -10.927 1.525 -7.495 1.00 94.94 88 ALA A O 1
ATOM 683 N N . HIS A 1 89 ? -9.596 3.142 -8.278 1.00 95.31 89 HIS A N 1
ATOM 684 C CA . HIS A 1 89 ? -10.071 3.027 -9.658 1.00 95.31 89 HIS A CA 1
ATOM 685 C C . HIS A 1 89 ? -9.832 1.651 -10.285 1.00 95.31 89 HIS A C 1
ATOM 687 O O . HIS A 1 89 ? -10.758 1.101 -10.874 1.00 95.31 89 HIS A O 1
ATOM 693 N N . TYR A 1 90 ? -8.629 1.094 -10.146 1.00 97.31 90 TYR A N 1
ATOM 694 C CA . TYR A 1 90 ? -8.305 -0.225 -10.703 1.00 97.31 90 TYR A CA 1
ATOM 695 C C . TYR A 1 90 ? -8.601 -1.378 -9.740 1.00 97.31 90 TYR A C 1
ATOM 697 O O . TYR A 1 90 ? -8.774 -2.510 -10.177 1.00 97.31 90 TYR A O 1
ATOM 705 N N . VAL A 1 91 ? -8.625 -1.104 -8.435 1.00 97.56 91 VAL A N 1
ATOM 706 C CA . VAL A 1 91 ? -8.728 -2.088 -7.354 1.00 97.56 91 VAL A CA 1
ATOM 707 C C . VAL A 1 91 ? -9.820 -1.650 -6.368 1.00 97.56 91 VAL A C 1
ATOM 709 O O . VAL A 1 91 ? -9.518 -1.173 -5.274 1.00 97.56 91 VAL A O 1
ATOM 712 N N . PRO A 1 92 ? -11.110 -1.777 -6.738 1.00 96.44 92 PRO A N 1
ATOM 713 C CA . PRO A 1 92 ? -12.221 -1.206 -5.974 1.00 96.44 92 PRO A CA 1
ATOM 714 C C . PRO A 1 92 ? -12.333 -1.707 -4.531 1.00 96.44 92 PRO A C 1
ATOM 716 O O . PRO A 1 92 ? -12.847 -0.993 -3.672 1.00 96.44 92 PRO A O 1
ATOM 719 N N . GLU A 1 93 ? -11.848 -2.915 -4.235 1.00 96.44 93 GLU A N 1
ATOM 720 C CA . GLU A 1 93 ? -11.824 -3.469 -2.880 1.00 96.44 93 GLU A CA 1
ATOM 721 C C . GLU A 1 93 ? -10.910 -2.706 -1.903 1.00 96.44 93 GLU A C 1
ATOM 723 O O . GLU A 1 93 ? -11.049 -2.876 -0.691 1.00 96.44 93 GLU A O 1
ATOM 728 N N . THR A 1 94 ? -10.010 -1.835 -2.383 1.00 97.06 94 THR A N 1
ATOM 729 C CA . THR A 1 94 ? -9.203 -0.973 -1.502 1.00 97.06 94 THR A CA 1
ATOM 730 C C . THR A 1 94 ? -9.963 0.252 -1.008 1.00 97.06 94 THR A C 1
ATOM 732 O O . THR A 1 94 ? -9.524 0.883 -0.047 1.00 97.06 94 THR A O 1
ATOM 735 N N . ALA A 1 95 ? -11.079 0.616 -1.646 1.00 95.94 95 ALA A N 1
ATOM 736 C CA . ALA A 1 95 ? -11.777 1.873 -1.410 1.00 95.94 95 ALA A CA 1
ATOM 737 C C . ALA A 1 95 ? -12.540 1.863 -0.077 1.00 95.94 95 ALA A C 1
ATOM 739 O O . ALA A 1 95 ? -13.604 1.252 0.050 1.00 95.94 95 ALA A O 1
ATOM 740 N N . MET A 1 96 ? -12.019 2.578 0.920 1.00 96.06 96 MET A N 1
ATOM 741 C CA . MET A 1 96 ? -12.684 2.777 2.206 1.00 96.06 96 MET A CA 1
ATOM 742 C C . MET A 1 96 ? -13.570 4.022 2.126 1.00 96.06 96 MET A C 1
ATOM 744 O O . MET A 1 96 ? -13.118 5.097 1.725 1.00 96.06 96 MET A O 1
ATOM 748 N N . ARG A 1 97 ? -14.836 3.901 2.528 1.00 94.25 97 ARG A N 1
ATOM 749 C CA . ARG A 1 97 ? -15.835 4.982 2.452 1.00 94.25 97 ARG A CA 1
ATOM 750 C C . ARG A 1 97 ? -16.025 5.701 3.775 1.00 94.25 97 ARG A C 1
ATOM 752 O O . ARG A 1 97 ? -16.547 6.812 3.809 1.00 94.25 97 ARG A O 1
ATOM 759 N N . CYS A 1 98 ? -15.624 5.070 4.869 1.00 95.12 98 CYS A N 1
ATOM 760 C CA . CYS A 1 98 ? -15.680 5.668 6.187 1.00 95.12 98 CYS A CA 1
ATOM 761 C C . CYS A 1 98 ? -14.615 5.083 7.116 1.00 95.12 98 CYS A C 1
ATOM 763 O O . CYS A 1 98 ? -13.919 4.115 6.807 1.00 95.12 98 CYS A O 1
ATOM 765 N N . ARG A 1 99 ? -14.519 5.671 8.309 1.00 94.62 99 ARG A N 1
ATOM 766 C CA . ARG A 1 99 ? -13.632 5.188 9.369 1.00 94.62 99 ARG A CA 1
ATOM 767 C C . ARG A 1 99 ? -13.959 3.746 9.783 1.00 94.62 99 ARG A C 1
ATOM 769 O O . ARG A 1 99 ? -13.044 2.998 10.118 1.00 94.62 99 ARG A O 1
ATOM 776 N N . ASP A 1 100 ? -15.231 3.363 9.766 1.00 95.94 100 ASP A N 1
ATOM 777 C CA . ASP A 1 100 ? -15.662 2.043 10.229 1.00 95.94 100 ASP A CA 1
ATOM 778 C C . ASP A 1 100 ? -15.245 0.938 9.239 1.00 95.94 100 ASP A C 1
ATOM 780 O O . ASP A 1 100 ? -14.880 -0.152 9.672 1.00 95.94 100 ASP A O 1
ATOM 784 N N . ASP A 1 101 ? -15.140 1.235 7.938 1.00 96.31 101 ASP A N 1
ATOM 785 C CA . ASP A 1 101 ? -14.578 0.297 6.952 1.00 96.31 101 ASP A CA 1
ATOM 786 C C . ASP A 1 101 ? -13.125 -0.062 7.295 1.00 96.31 101 ASP A C 1
ATOM 788 O O . ASP A 1 101 ? -12.763 -1.239 7.336 1.00 96.31 101 ASP A O 1
ATOM 792 N N . ILE A 1 102 ? -12.304 0.940 7.642 1.00 95.94 102 ILE A N 1
ATOM 793 C CA . ILE A 1 102 ? -10.922 0.717 8.095 1.00 95.94 102 ILE A CA 1
ATOM 794 C C . ILE A 1 102 ? -10.913 -0.130 9.371 1.00 95.94 102 ILE A C 1
ATOM 796 O O . ILE A 1 102 ? -10.108 -1.054 9.498 1.00 95.94 102 ILE A O 1
ATOM 800 N N . TYR A 1 103 ? -11.801 0.167 10.324 1.00 95.94 103 TYR A N 1
ATOM 801 C CA . TYR A 1 103 ? -11.909 -0.607 11.560 1.00 95.94 103 TYR A CA 1
ATOM 802 C C . TYR A 1 103 ? -12.198 -2.082 11.288 1.00 95.94 103 TYR A C 1
ATOM 804 O O . TYR A 1 103 ? -11.504 -2.954 11.815 1.00 95.94 103 TYR A O 1
ATOM 812 N N . HIS A 1 104 ? -13.205 -2.361 10.463 1.00 95.81 104 HIS A N 1
ATOM 813 C CA . HIS A 1 104 ? -13.614 -3.717 10.128 1.00 95.81 104 HIS A CA 1
ATOM 814 C C . HIS A 1 104 ? -12.548 -4.452 9.315 1.00 95.81 104 HIS A C 1
ATOM 816 O O . HIS A 1 104 ? -12.276 -5.616 9.608 1.00 95.81 104 HIS A O 1
ATOM 822 N N . ALA A 1 105 ? -11.883 -3.774 8.376 1.00 95.88 105 ALA A N 1
ATOM 823 C CA . ALA A 1 105 ? -10.769 -4.342 7.627 1.00 95.88 105 ALA A CA 1
ATOM 824 C C . ALA A 1 105 ? -9.623 -4.758 8.562 1.00 95.88 105 ALA A C 1
ATOM 826 O O . ALA A 1 105 ? -9.192 -5.911 8.535 1.00 95.88 105 ALA A O 1
ATOM 827 N N . VAL A 1 106 ? -9.183 -3.863 9.456 1.00 95.88 106 VAL A N 1
ATOM 828 C CA . VAL A 1 106 ? -8.136 -4.172 10.444 1.00 95.88 106 VAL A CA 1
ATOM 829 C C . VAL A 1 106 ? -8.582 -5.295 11.385 1.00 95.88 106 VAL A C 1
ATOM 831 O O . VAL A 1 106 ? -7.818 -6.228 11.608 1.00 95.88 106 VAL A O 1
ATOM 834 N N . CYS A 1 107 ? -9.827 -5.274 11.870 1.00 95.69 107 CYS A N 1
ATOM 835 C CA . CYS A 1 107 ? -10.404 -6.355 12.680 1.00 95.69 107 CYS A CA 1
ATOM 836 C C . CYS A 1 107 ? -10.396 -7.712 11.952 1.00 95.69 107 CYS A C 1
ATOM 838 O O . CYS A 1 107 ? -10.244 -8.761 12.574 1.00 95.69 107 CYS A O 1
ATOM 840 N N . SER A 1 108 ? -10.560 -7.714 10.629 1.00 95.56 108 SER A N 1
ATOM 841 C CA . SER A 1 108 ? -10.455 -8.932 9.825 1.00 95.56 108 SER A CA 1
ATOM 842 C C . SER A 1 108 ? -9.015 -9.444 9.780 1.00 95.56 108 SER A C 1
ATOM 844 O O . SER A 1 108 ? -8.769 -10.618 10.050 1.00 95.56 108 SER A O 1
ATOM 846 N N . PHE A 1 109 ? -8.044 -8.557 9.540 1.00 95.50 109 PHE A N 1
ATOM 847 C CA . PHE A 1 109 ? -6.624 -8.923 9.510 1.00 95.50 109 PHE A CA 1
ATOM 848 C C . PHE A 1 109 ? -6.085 -9.381 10.869 1.00 95.50 109 PHE A C 1
ATOM 850 O O . PHE A 1 109 ? -5.214 -10.248 10.914 1.00 95.50 109 PHE A O 1
ATOM 857 N N . THR A 1 110 ? -6.621 -8.870 11.983 1.00 94.81 110 THR A N 1
ATOM 858 C CA . THR A 1 110 ? -6.246 -9.359 13.320 1.00 94.81 110 THR A CA 1
ATOM 859 C C . THR A 1 110 ? -6.748 -10.775 13.597 1.00 94.81 110 THR A C 1
ATOM 861 O O . THR A 1 110 ? -6.146 -11.466 14.417 1.00 94.81 110 THR A O 1
ATOM 864 N N . LYS A 1 111 ? -7.809 -11.225 12.911 1.00 94.19 111 LYS A N 1
ATOM 865 C CA . LYS A 1 111 ? -8.343 -12.596 12.991 1.00 94.19 111 LYS A CA 1
ATOM 866 C C . LYS A 1 111 ? -7.695 -13.537 11.977 1.00 94.19 111 LYS A C 1
ATOM 868 O O . LYS A 1 111 ? -7.446 -14.695 12.295 1.00 94.19 111 LYS A O 1
ATOM 873 N N . ASN A 1 112 ? -7.424 -13.053 10.766 1.00 93.69 112 ASN A N 1
ATOM 874 C CA . ASN A 1 112 ? -6.763 -13.806 9.707 1.00 93.69 112 ASN A CA 1
ATOM 875 C C . ASN A 1 112 ? -5.824 -12.904 8.893 1.00 93.69 112 ASN A C 1
ATOM 877 O O . ASN A 1 112 ? -6.228 -12.260 7.925 1.00 93.69 112 ASN A O 1
ATOM 881 N N . ARG A 1 113 ? -4.538 -12.915 9.253 1.00 88.06 113 ARG A N 1
ATOM 882 C CA . ARG A 1 113 ? -3.502 -12.116 8.580 1.00 88.06 113 ARG A CA 1
ATOM 883 C C . ARG A 1 113 ? -3.238 -12.522 7.126 1.00 88.06 113 ARG A C 1
ATOM 885 O O . ARG A 1 113 ? -2.735 -11.711 6.362 1.00 88.06 113 ARG A O 1
ATOM 892 N N . TYR A 1 114 ? -3.544 -13.767 6.756 1.00 85.56 114 TYR A N 1
ATOM 893 C CA . TYR A 1 114 ? -3.256 -14.333 5.431 1.00 85.56 114 TYR A CA 1
ATOM 894 C C . TYR A 1 114 ? -4.490 -14.361 4.531 1.00 85.56 114 TYR A C 1
ATOM 896 O O . TYR A 1 114 ? -4.502 -15.060 3.517 1.00 85.56 114 TYR A O 1
ATOM 904 N N . GLN A 1 115 ? -5.549 -13.640 4.909 1.00 91.81 115 GLN A N 1
AT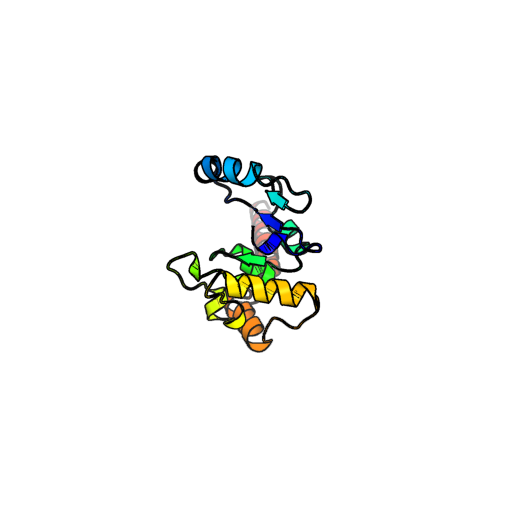OM 905 C CA . GLN A 1 115 ? -6.731 -13.535 4.070 1.00 91.81 115 GLN A CA 1
ATOM 906 C C . GLN A 1 115 ? -6.362 -12.961 2.701 1.00 91.81 115 GLN A C 1
ATOM 908 O O . GLN A 1 115 ? -5.554 -12.035 2.583 1.00 91.81 115 GLN A O 1
ATOM 913 N N . GLN A 1 116 ? -6.985 -13.501 1.659 1.00 92.88 116 GLN A N 1
ATOM 914 C CA . GLN A 1 116 ? -6.883 -12.912 0.339 1.00 92.88 116 GLN A CA 1
ATOM 915 C C . GLN A 1 116 ? -7.591 -11.556 0.359 1.00 92.88 116 GLN A C 1
ATOM 917 O O . GLN A 1 116 ? -8.790 -11.483 0.612 1.00 92.88 116 GLN A O 1
ATOM 922 N N . PHE A 1 117 ? -6.832 -10.490 0.118 1.00 96.50 117 PHE A N 1
ATOM 923 C CA . PHE A 1 117 ? -7.370 -9.134 0.070 1.00 96.50 117 PHE A CA 1
ATOM 924 C C . PHE A 1 117 ? -7.697 -8.705 -1.360 1.00 96.50 117 PHE A C 1
ATOM 926 O O . PHE A 1 117 ? -8.794 -8.237 -1.630 1.00 96.50 117 PHE A O 1
ATOM 933 N N . TYR A 1 118 ? -6.754 -8.910 -2.281 1.00 97.38 118 TYR A N 1
ATOM 9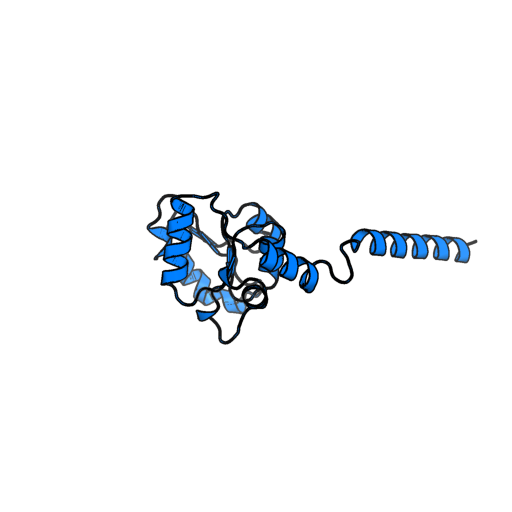34 C CA . TYR A 1 118 ? -6.906 -8.489 -3.668 1.00 97.38 118 TYR A CA 1
ATOM 935 C C . TYR A 1 118 ? -7.663 -9.514 -4.513 1.00 97.38 118 TYR A C 1
ATOM 937 O O . TYR A 1 118 ? -7.347 -10.713 -4.514 1.00 97.38 118 TYR A O 1
ATOM 945 N N . ASN A 1 119 ? -8.573 -9.009 -5.338 1.00 97.88 119 ASN A N 1
ATOM 946 C CA . ASN A 1 119 ? -8.976 -9.663 -6.565 1.00 97.88 119 ASN A CA 1
ATOM 947 C C . ASN A 1 119 ? -7.765 -9.701 -7.514 1.00 97.88 119 ASN A C 1
ATOM 949 O O . ASN A 1 119 ? -7.130 -8.685 -7.811 1.00 97.88 119 ASN A O 1
ATOM 953 N N . ALA A 1 120 ? -7.422 -10.903 -7.979 1.00 97.19 120 ALA A N 1
ATOM 954 C CA . ALA A 1 120 ? -6.232 -11.118 -8.794 1.00 97.19 120 ALA A CA 1
ATOM 955 C C . ALA A 1 120 ? -6.279 -10.353 -10.127 1.00 97.19 120 ALA A C 1
ATOM 957 O O . ALA A 1 120 ? -5.245 -9.851 -10.568 1.00 97.19 120 ALA A O 1
ATOM 958 N N . GLN A 1 121 ? -7.461 -10.233 -10.741 1.00 98.06 121 GLN A N 1
ATOM 959 C CA . GLN A 1 121 ? -7.637 -9.519 -12.004 1.00 98.06 121 GLN A CA 1
ATOM 960 C C . GLN A 1 121 ? -7.429 -8.016 -11.817 1.00 98.06 121 GLN A C 1
ATOM 962 O O . GLN A 1 121 ? -6.630 -7.421 -12.535 1.00 98.06 121 GLN A O 1
ATOM 967 N N . HIS A 1 122 ? -8.076 -7.421 -10.814 1.00 98.38 122 HIS A N 1
ATOM 968 C CA . HIS A 1 122 ? -7.954 -5.992 -10.516 1.00 98.38 122 HIS A CA 1
ATOM 969 C C . HIS A 1 122 ? -6.496 -5.585 -10.264 1.00 98.38 122 HIS A C 1
ATOM 971 O O . HIS A 1 122 ? -5.976 -4.642 -10.863 1.00 98.38 122 HIS A O 1
ATOM 977 N N . ARG A 1 123 ? -5.780 -6.356 -9.432 1.00 97.69 123 ARG A N 1
ATOM 978 C CA . ARG A 1 123 ? -4.357 -6.107 -9.159 1.00 97.69 123 ARG A CA 1
ATOM 979 C C . ARG A 1 123 ? -3.480 -6.280 -10.404 1.00 97.69 123 ARG A C 1
ATOM 981 O O . ARG A 1 123 ? -2.536 -5.513 -10.587 1.00 97.69 123 ARG A O 1
ATOM 988 N N . ALA A 1 124 ? -3.764 -7.269 -11.251 1.00 96.69 124 ALA A N 1
ATOM 989 C CA . ALA A 1 124 ? -3.027 -7.460 -12.499 1.00 96.69 124 ALA A CA 1
ATOM 990 C C . ALA A 1 124 ? -3.235 -6.284 -13.469 1.00 96.69 124 ALA A C 1
ATOM 992 O O . ALA A 1 124 ? -2.270 -5.808 -14.068 1.00 96.69 124 ALA A O 1
ATOM 993 N N . GLU A 1 125 ? -4.4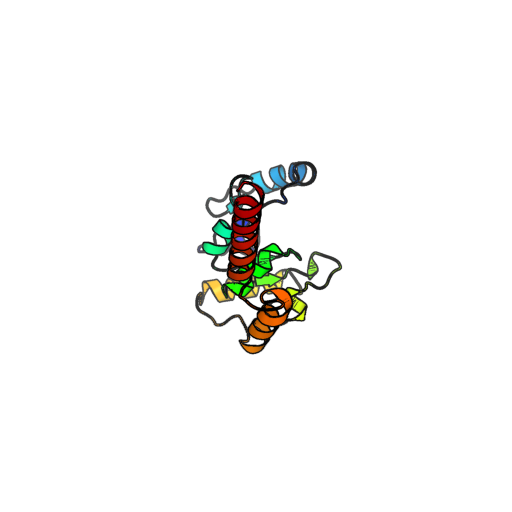64 -5.777 -13.585 1.00 97.06 125 GLU A N 1
ATOM 994 C CA . GLU A 1 125 ? -4.775 -4.593 -14.390 1.00 97.06 125 GLU A CA 1
ATOM 995 C C . GLU A 1 125 ? -4.076 -3.341 -13.857 1.00 97.06 125 GLU A C 1
ATOM 997 O O . GLU A 1 125 ? -3.456 -2.622 -14.642 1.00 97.06 125 GLU A O 1
ATOM 1002 N N . PHE A 1 126 ? -4.084 -3.129 -12.537 1.00 97.56 126 PHE A N 1
ATOM 1003 C CA . PHE A 1 126 ? -3.337 -2.041 -11.908 1.00 97.56 126 PHE A CA 1
ATOM 1004 C C . PHE A 1 126 ? -1.841 -2.111 -12.239 1.00 97.56 126 PHE A C 1
ATOM 1006 O O . PHE A 1 126 ? -1.273 -1.126 -12.705 1.00 97.56 126 PHE A O 1
ATOM 1013 N N . ASN A 1 127 ? -1.199 -3.271 -12.054 1.00 96.00 127 ASN A N 1
ATOM 1014 C CA . ASN A 1 127 ? 0.231 -3.427 -12.336 1.00 96.00 127 ASN A CA 1
ATOM 1015 C C . ASN A 1 127 ? 0.547 -3.140 -13.811 1.00 96.00 127 ASN A C 1
ATOM 1017 O O . ASN A 1 127 ? 1.453 -2.362 -14.110 1.00 96.00 127 ASN A O 1
ATOM 1021 N N . ARG A 1 128 ? -0.254 -3.697 -14.725 1.00 95.00 128 ARG A N 1
ATOM 1022 C CA . ARG A 1 128 ? -0.087 -3.507 -16.169 1.00 95.00 128 ARG A CA 1
ATOM 1023 C C . ARG A 1 128 ? -0.207 -2.041 -16.584 1.00 95.00 128 ARG A C 1
ATOM 1025 O O . ARG A 1 128 ? 0.537 -1.597 -17.449 1.00 95.00 128 ARG A O 1
ATOM 1032 N N . HIS A 1 129 ? -1.157 -1.306 -16.010 1.00 94.81 129 HIS A N 1
ATOM 1033 C CA . HIS A 1 129 ? -1.446 0.067 -16.423 1.00 94.81 129 HIS A CA 1
ATOM 1034 C C . HIS A 1 129 ? -0.651 1.137 -15.679 1.00 94.81 129 HIS A C 1
ATOM 1036 O O . HIS A 1 129 ? -0.422 2.205 -16.242 1.00 94.81 129 HIS A O 1
ATOM 1042 N N . MET A 1 130 ? -0.253 0.879 -14.433 1.00 95.06 130 MET A N 1
ATOM 1043 C CA . MET A 1 130 ? 0.361 1.896 -13.578 1.00 95.06 130 MET A CA 1
ATOM 1044 C C . MET A 1 130 ? 1.842 1.665 -13.299 1.00 95.06 130 MET A C 1
ATOM 1046 O O . MET A 1 130 ? 2.527 2.621 -12.941 1.00 95.06 130 MET A O 1
ATOM 1050 N N . LEU A 1 131 ? 2.341 0.432 -13.422 1.00 92.75 131 LEU A N 1
ATOM 1051 C CA . LEU A 1 131 ? 3.690 0.080 -12.970 1.00 92.75 131 LEU A CA 1
ATOM 1052 C C . LEU A 1 131 ? 4.584 -0.444 -14.085 1.00 92.75 131 LEU A C 1
ATOM 1054 O O . LEU A 1 131 ? 5.738 -0.037 -14.176 1.00 92.75 131 LEU A O 1
ATOM 1058 N N . ASP A 1 132 ? 4.057 -1.320 -14.930 1.00 91.31 132 ASP A N 1
ATOM 1059 C CA . ASP A 1 132 ? 4.844 -2.026 -15.936 1.00 91.31 132 ASP A CA 1
ATOM 1060 C C . ASP A 1 132 ? 4.664 -1.381 -17.323 1.00 91.31 132 ASP A C 1
ATOM 1062 O O . ASP A 1 132 ? 4.499 -2.077 -18.319 1.00 91.31 132 ASP A O 1
ATOM 1066 N N . VAL A 1 133 ? 4.653 -0.040 -17.388 1.00 88.00 133 VAL A N 1
ATOM 1067 C CA . VAL A 1 133 ? 4.485 0.726 -18.637 1.00 88.00 133 VAL A CA 1
ATOM 1068 C C . VAL A 1 133 ? 5.841 1.222 -19.161 1.00 88.00 133 VAL A C 1
ATOM 1070 O O . VAL A 1 133 ? 6.566 1.888 -18.419 1.00 88.00 133 VAL A O 1
ATOM 1073 N N . PRO A 1 134 ? 6.179 0.990 -20.447 1.00 87.12 134 PRO A N 1
ATOM 1074 C CA . PRO A 1 134 ? 5.450 0.169 -21.426 1.00 87.12 134 PRO A CA 1
ATOM 1075 C C . PRO A 1 134 ? 5.608 -1.346 -21.197 1.00 87.12 134 PRO A C 1
ATOM 1077 O O . PRO A 1 134 ? 4.848 -2.126 -21.762 1.00 87.12 134 PRO A O 1
ATOM 1080 N N . ASP A 1 135 ? 6.593 -1.746 -20.395 1.00 89.25 135 ASP A N 1
ATOM 1081 C CA . ASP A 1 135 ? 6.846 -3.120 -19.963 1.00 89.25 135 ASP A CA 1
ATOM 1082 C C . ASP A 1 135 ? 7.713 -3.112 -18.682 1.00 89.25 135 ASP A C 1
ATOM 1084 O O . ASP A 1 135 ? 8.156 -2.056 -18.216 1.00 89.25 135 ASP A O 1
ATOM 1088 N N . GLY A 1 136 ? 7.994 -4.294 -18.126 1.00 86.31 136 GLY A N 1
ATOM 1089 C CA . GLY A 1 136 ? 8.804 -4.466 -16.915 1.00 86.31 136 GLY A CA 1
ATOM 1090 C C . GLY A 1 136 ? 10.321 -4.272 -17.080 1.00 86.31 136 GLY A C 1
ATOM 1091 O O . GLY A 1 136 ? 11.036 -4.367 -16.084 1.00 86.31 136 GLY A O 1
ATOM 1092 N N . TYR A 1 137 ? 10.831 -3.980 -18.284 1.00 91.25 137 TYR A N 1
ATOM 1093 C CA . TYR A 1 137 ? 12.270 -3.958 -18.600 1.00 91.25 137 TYR A CA 1
ATOM 1094 C C . TYR A 1 137 ? 12.913 -2.575 -18.429 1.00 91.25 137 TYR A C 1
ATOM 1096 O O . TYR A 1 137 ? 13.731 -2.116 -19.233 1.00 91.25 137 TYR A O 1
ATOM 1104 N N . VAL A 1 138 ? 12.482 -1.835 -17.405 1.00 90.62 138 VAL A N 1
ATOM 1105 C CA . VAL A 1 138 ? 12.976 -0.475 -17.147 1.00 90.62 138 VAL A CA 1
ATOM 1106 C C . VAL A 1 138 ? 14.482 -0.491 -16.882 1.00 90.62 138 VAL A C 1
ATOM 1108 O O . VAL A 1 138 ? 15.212 0.295 -17.484 1.00 90.62 138 VAL A O 1
ATOM 1111 N N . LEU A 1 139 ? 14.960 -1.398 -16.025 1.00 91.56 139 LEU A N 1
ATOM 1112 C CA . LEU A 1 139 ? 16.371 -1.462 -15.643 1.00 91.56 139 LEU A CA 1
ATOM 1113 C C . LEU A 1 139 ? 17.263 -1.803 -16.840 1.00 91.56 139 LEU A C 1
ATOM 1115 O O . LEU A 1 139 ? 18.271 -1.139 -17.058 1.00 91.56 139 LEU A O 1
ATOM 1119 N N . GLU A 1 140 ? 16.874 -2.794 -17.633 1.00 94.44 140 GLU A N 1
ATOM 1120 C CA . GLU A 1 140 ? 17.598 -3.247 -18.816 1.00 94.44 140 GLU A CA 1
ATOM 1121 C C . GLU A 1 140 ? 17.751 -2.114 -19.827 1.00 94.44 140 GLU A C 1
ATOM 1123 O O . GLU A 1 140 ? 18.854 -1.882 -20.318 1.00 94.44 140 GLU A O 1
ATOM 1128 N N . ARG A 1 141 ? 16.688 -1.335 -20.073 1.00 92.69 141 ARG A N 1
ATOM 1129 C CA . ARG A 1 141 ? 16.762 -0.156 -20.948 1.00 92.69 141 ARG A CA 1
ATOM 1130 C C . ARG A 1 141 ? 17.746 0.889 -20.437 1.00 92.69 141 ARG A C 1
ATOM 1132 O O . ARG A 1 141 ? 18.531 1.409 -21.228 1.00 92.69 141 ARG A O 1
ATOM 1139 N N . TYR A 1 142 ? 17.737 1.180 -19.135 1.00 93.88 142 TYR A N 1
ATOM 1140 C CA . TYR A 1 142 ? 18.708 2.107 -18.550 1.00 93.88 142 TYR A CA 1
ATOM 1141 C C . TYR A 1 142 ? 20.140 1.572 -18.646 1.00 93.88 142 TYR A C 1
ATOM 1143 O O . TYR A 1 142 ? 21.049 2.331 -18.977 1.00 93.88 142 TYR A O 1
ATOM 1151 N N . VAL A 1 143 ? 20.353 0.274 -18.415 1.00 95.94 143 VAL A N 1
ATOM 1152 C CA . VAL A 1 143 ? 21.669 -0.362 -18.568 1.00 95.94 143 VAL A CA 1
ATOM 1153 C C . VAL A 1 143 ? 22.155 -0.262 -20.014 1.00 95.94 143 VAL A C 1
ATOM 1155 O O . VAL A 1 143 ? 23.289 0.158 -20.239 1.00 95.94 143 VAL A O 1
ATOM 1158 N N . SER A 1 144 ? 21.311 -0.589 -20.996 1.00 95.25 144 SER A N 1
ATOM 1159 C CA . SER A 1 144 ? 21.651 -0.482 -22.419 1.00 95.25 144 SER A CA 1
ATOM 1160 C C . SER A 1 144 ? 21.974 0.954 -22.834 1.00 95.25 144 SER A C 1
ATOM 1162 O O . SER A 1 144 ? 22.958 1.170 -23.537 1.00 95.25 144 SER A O 1
ATOM 1164 N N . LEU A 1 145 ? 21.196 1.932 -22.360 1.00 95.56 145 LEU A N 1
ATOM 1165 C CA . LEU A 1 145 ? 21.438 3.352 -22.620 1.00 95.56 145 LEU A CA 1
ATOM 1166 C C . LEU A 1 145 ? 22.807 3.794 -22.085 1.00 95.56 145 LEU A C 1
ATOM 1168 O O . LEU A 1 145 ? 23.602 4.382 -22.812 1.00 95.56 145 LEU A O 1
ATOM 1172 N N . LEU A 1 146 ? 23.106 3.470 -20.824 1.00 95.62 146 LEU A N 1
ATOM 1173 C CA . LEU A 1 146 ? 24.380 3.831 -20.198 1.00 95.62 146 LEU A CA 1
ATOM 1174 C C . LEU A 1 146 ? 25.571 3.128 -20.862 1.00 95.62 146 LEU A C 1
ATOM 1176 O O . LEU A 1 146 ? 26.639 3.724 -20.994 1.00 95.62 146 LEU A O 1
ATOM 1180 N N . ALA A 1 147 ? 25.405 1.876 -21.292 1.00 94.75 147 ALA A N 1
ATOM 1181 C CA . ALA A 1 147 ? 26.447 1.139 -21.998 1.00 94.75 147 ALA A CA 1
ATOM 1182 C C . ALA A 1 147 ? 26.781 1.770 -23.362 1.00 94.75 147 ALA A C 1
ATOM 1184 O O . ALA A 1 147 ? 27.963 1.867 -23.699 1.00 94.75 147 ALA A O 1
ATOM 1185 N N . ALA A 1 148 ? 25.771 2.233 -24.108 1.00 93.88 148 ALA A N 1
ATOM 1186 C CA . ALA A 1 148 ? 25.958 2.915 -25.389 1.00 93.88 148 ALA A CA 1
ATOM 1187 C C . ALA A 1 148 ? 26.728 4.239 -25.227 1.00 93.88 148 ALA A C 1
ATOM 1189 O O . ALA A 1 148 ? 27.740 4.448 -25.890 1.00 93.88 148 ALA A O 1
ATOM 1190 N N . GLU A 1 149 ? 26.349 5.070 -24.250 1.00 91.31 149 GLU A N 1
ATOM 1191 C CA . GLU A 1 149 ? 27.032 6.339 -23.937 1.00 91.31 149 GLU A CA 1
ATOM 1192 C C . GLU A 1 149 ? 28.525 6.160 -23.610 1.00 91.31 149 GLU A C 1
ATOM 1194 O O . GLU A 1 149 ? 29.375 6.983 -23.961 1.00 91.31 149 GLU A O 1
ATOM 1199 N N . VAL A 1 150 ? 28.874 5.072 -22.918 1.00 90.88 150 VAL A N 1
ATOM 1200 C CA . VAL A 1 150 ? 30.272 4.756 -22.593 1.00 90.88 150 VAL A CA 1
ATOM 1201 C C . VAL A 1 150 ? 31.050 4.303 -23.833 1.00 90.88 150 VAL A C 1
ATOM 1203 O O . VAL A 1 150 ? 32.246 4.588 -23.933 1.00 90.88 150 VAL A O 1
ATOM 1206 N N . GLN A 1 151 ? 30.409 3.601 -24.771 1.00 84.00 151 GLN A N 1
ATOM 1207 C CA . GLN A 1 151 ? 31.043 3.163 -26.018 1.00 84.00 151 GLN A CA 1
ATOM 1208 C C . GLN A 1 151 ? 31.302 4.340 -26.965 1.00 84.00 151 GLN A C 1
ATOM 1210 O O . GLN A 1 151 ? 32.426 4.472 -27.451 1.00 84.00 151 GLN A O 1
ATOM 1215 N N . ASP A 1 152 ? 30.334 5.240 -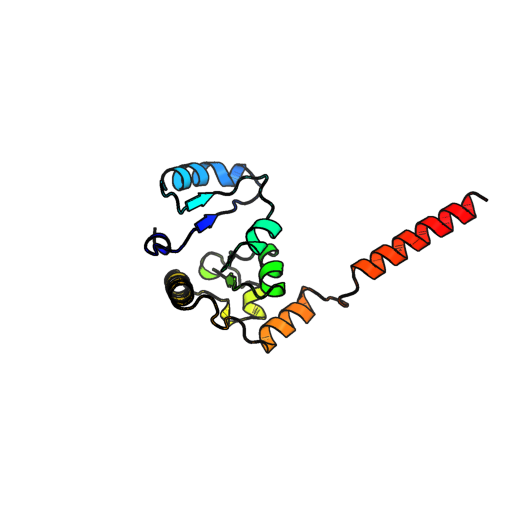27.132 1.00 81.00 152 ASP A N 1
ATOM 1216 C CA . ASP A 1 152 ? 30.474 6.424 -27.989 1.00 81.00 152 ASP A CA 1
ATOM 1217 C C . ASP A 1 152 ? 31.582 7.361 -27.487 1.00 81.00 152 ASP A C 1
ATOM 1219 O O . ASP A 1 152 ? 32.427 7.821 -28.258 1.00 81.00 152 ASP A O 1
ATOM 1223 N N . LYS A 1 153 ? 31.680 7.573 -26.166 1.00 73.06 153 LYS A N 1
ATOM 1224 C CA . LYS A 1 153 ? 32.774 8.364 -25.572 1.00 73.06 153 LYS A CA 1
ATOM 1225 C C . LYS A 1 153 ? 34.155 7.743 -25.771 1.00 73.06 153 LYS A C 1
ATOM 1227 O O . LYS A 1 153 ? 35.130 8.479 -25.895 1.00 73.06 153 LYS A O 1
ATOM 1232 N N . LYS A 1 154 ? 34.261 6.410 -25.796 1.00 68.75 154 LYS A N 1
ATOM 1233 C CA . LYS A 1 154 ? 35.530 5.727 -26.093 1.00 68.75 154 LYS A CA 1
ATOM 1234 C C . LYS A 1 154 ? 35.930 5.867 -27.560 1.00 68.75 154 LYS A C 1
ATOM 1236 O O . LYS A 1 154 ? 37.121 5.938 -27.829 1.00 68.75 154 LYS A O 1
ATOM 1241 N N . GLN A 1 155 ? 34.966 5.922 -28.479 1.00 63.88 155 GLN A N 1
ATOM 1242 C CA . GLN A 1 155 ? 35.233 6.138 -29.905 1.00 63.88 155 GLN A CA 1
ATOM 1243 C C . GLN A 1 155 ? 35.622 7.588 -30.220 1.00 63.88 155 GLN A C 1
ATOM 1245 O O . GLN A 1 155 ? 36.467 7.805 -31.074 1.00 63.88 155 GLN A O 1
ATOM 1250 N N . LEU A 1 156 ? 35.063 8.575 -29.512 1.00 58.72 156 LEU A N 1
ATOM 1251 C CA . LEU A 1 156 ? 35.414 9.999 -29.664 1.00 58.72 156 LEU A CA 1
ATOM 1252 C C . LEU A 1 156 ? 36.786 10.379 -29.075 1.00 58.72 156 LEU A C 1
ATOM 1254 O O . LEU A 1 156 ? 37.314 11.441 -29.396 1.00 58.72 156 LEU A O 1
ATOM 1258 N N . ALA A 1 157 ? 37.330 9.559 -28.173 1.00 57.66 157 ALA A N 1
ATOM 1259 C CA . ALA A 1 157 ? 38.621 9.782 -27.518 1.00 57.66 157 ALA A CA 1
ATOM 1260 C C . ALA A 1 157 ? 39.787 9.005 -28.165 1.00 57.66 157 ALA A C 1
ATOM 1262 O O . ALA A 1 157 ? 40.913 9.097 -27.669 1.00 57.66 157 ALA A O 1
ATOM 1263 N N . ALA A 1 158 ? 39.509 8.227 -29.215 1.00 52.91 158 ALA A N 1
ATOM 1264 C CA . ALA A 1 158 ? 40.474 7.466 -30.008 1.00 52.91 158 ALA A CA 1
ATOM 1265 C C . ALA A 1 158 ? 40.725 8.162 -31.352 1.00 52.91 158 ALA A C 1
ATOM 1267 O O . ALA A 1 158 ? 41.880 8.084 -31.828 1.00 52.91 158 ALA A O 1
#

Organism: NCBI:txid52441

Secondary structure (DSSP, 8-state):
-GGGG-TT--EEE---S-GGGTHHHHHHHHT---TTEEE--TTS-HHHHHHH-S-EEESS-TTHHHHHHHT--EEE-GGGSSS--HHHHH-GGGB--SHHHHHHHHHHHHH-TT---S-HHHHHHHHHHHTSSS-S-HHHHHHHHHHHHHHHHHHHT-